Protein AF-A0A7R9ZHD1-F1 (afdb_monomer_lite)

pLDDT: mean 72.28, std 18.47, range [35.09, 97.06]

Sequence (180 aa):
KVYTHQALYVFSQRYEGGGKLMVTVTHIVFIVIYVAIIVLGIVLNLKEAHIAGILFAVLMLSASGFYHYRIHQEFIQASRELPLTTARIIDEEYNSLLRETESAHSIVNDKQKGWQRSQASITGRVMNSDTSSVGMGIGQPRLLRNHSGGDDDSDYYLYRQPDLNKATWETKPRPYRSDN

Organism: NCBI:txid2749911

Secondary structure (DSSP, 8-state):
-HHHHHHHHT---SS--TTHHHHHHHHHHHHHHHHHHHHHHHHHHHTT-HHHHHHHHHHHHHHHHHHHHHHIIIIIIHHHHHHHHHHHHHHHHHHHHHHHHHHHHHHHHHHHHHHHHHHHHHHTTS-------------PPPPP---------------PPPEE-TTT-PEEPPPS----

Radius of gyration: 35.68 Å; chains: 1; bounding box: 70×50×109 Å

Foldseek 3Di:
DVVVCCVVPPDPPPDDPLCPVVVVVVVVVLVVQLVVLVVVLVVCVVVVNPVVSVVSSVVSVVVSVVVVVVCCVPPVVCSNCVVVVVVVVVVVVVVVVVVVVVVVVVVVVVVVVVVVVVVCVVVVPPDDDDDDDDDDDDDDDDDDDDDPDDDPPPPPPPDDDFDQDPVVRDGDDDDPDDPD

Structure (mmCIF, N/CA/C/O backbone):
data_AF-A0A7R9ZHD1-F1
#
_entry.id   AF-A0A7R9ZHD1-F1
#
loop_
_atom_site.group_PDB
_atom_site.id
_atom_site.type_symbol
_atom_site.label_atom_id
_atom_site.label_alt_id
_atom_site.label_comp_id
_atom_site.label_asym_id
_atom_site.label_entity_id
_atom_site.label_seq_id
_atom_site.pdbx_PDB_ins_code
_atom_site.Cartn_x
_atom_site.Cartn_y
_atom_site.Cartn_z
_atom_site.occupancy
_atom_site.B_iso_or_equiv
_atom_site.auth_seq_id
_atom_site.auth_comp_id
_atom_site.auth_asym_id
_atom_site.auth_atom_id
_atom_site.pdbx_PDB_model_num
ATOM 1 N N . LYS A 1 1 ? -4.962 -23.950 -5.497 1.00 69.75 1 LYS A N 1
ATOM 2 C CA . LYS A 1 1 ? -4.200 -24.357 -6.709 1.00 69.75 1 LYS A CA 1
ATOM 3 C C . LYS A 1 1 ? -4.857 -23.917 -8.021 1.00 69.75 1 LYS A C 1
ATOM 5 O O . LYS A 1 1 ? -4.125 -23.565 -8.932 1.00 69.75 1 LYS A O 1
ATOM 10 N N . VAL A 1 2 ? -6.194 -23.873 -8.117 1.00 87.19 2 VAL A N 1
ATOM 11 C CA . VAL A 1 2 ? -6.909 -23.440 -9.340 1.00 87.19 2 VAL A CA 1
ATOM 12 C C . VAL A 1 2 ? -6.505 -22.028 -9.793 1.00 87.19 2 VAL A C 1
ATOM 14 O O . VAL A 1 2 ? -6.107 -21.851 -10.938 1.00 87.19 2 VAL A O 1
ATOM 17 N N . TYR A 1 3 ? -6.493 -21.052 -8.881 1.00 83.00 3 TYR A N 1
ATOM 18 C CA . TYR A 1 3 ? -6.133 -19.666 -9.211 1.00 83.00 3 TYR A CA 1
ATOM 19 C C . TYR A 1 3 ? -4.690 -19.494 -9.699 1.00 83.00 3 TYR A C 1
ATOM 21 O O . TYR A 1 3 ? -4.439 -18.682 -10.580 1.00 83.00 3 TYR A O 1
ATOM 29 N N . THR A 1 4 ? -3.744 -20.284 -9.186 1.00 83.50 4 THR A N 1
ATOM 30 C CA . THR A 1 4 ? -2.340 -20.247 -9.624 1.00 83.50 4 THR A CA 1
ATOM 31 C C . THR A 1 4 ? -2.198 -20.737 -11.064 1.00 83.50 4 THR A C 1
ATOM 33 O O . THR A 1 4 ? -1.518 -20.112 -11.867 1.00 83.50 4 THR A O 1
ATOM 36 N N . HIS A 1 5 ? -2.888 -21.827 -11.412 1.00 86.00 5 HIS A N 1
ATOM 37 C CA . HIS A 1 5 ? -2.893 -22.349 -12.778 1.00 86.00 5 HIS A CA 1
ATOM 38 C C . HIS A 1 5 ? -3.578 -21.375 -13.749 1.00 86.00 5 HIS A C 1
ATOM 40 O O . HIS A 1 5 ? -3.103 -21.156 -14.858 1.00 86.00 5 HIS A O 1
ATOM 46 N N . GLN A 1 6 ? -4.677 -20.747 -13.327 1.00 86.81 6 GLN A N 1
ATOM 47 C CA . GLN A 1 6 ? -5.345 -19.724 -14.132 1.00 86.81 6 GLN A CA 1
ATOM 48 C C . GLN A 1 6 ? -4.468 -18.479 -14.323 1.00 86.81 6 GLN A C 1
ATOM 50 O O . GLN A 1 6 ? -4.419 -17.943 -15.425 1.00 86.81 6 GLN A O 1
ATOM 55 N N . ALA A 1 7 ? -3.737 -18.050 -13.290 1.00 82.81 7 ALA A N 1
ATOM 56 C CA . ALA A 1 7 ? -2.812 -16.922 -13.380 1.00 82.81 7 ALA A CA 1
ATOM 57 C C . ALA A 1 7 ? -1.651 -17.182 -14.351 1.00 82.81 7 ALA A C 1
ATOM 59 O O . ALA A 1 7 ? -1.256 -16.268 -15.062 1.00 82.81 7 ALA A O 1
ATOM 60 N N . LEU A 1 8 ? -1.134 -18.414 -14.403 1.00 79.31 8 LEU A N 1
ATOM 61 C CA . LEU A 1 8 ? -0.004 -18.767 -15.268 1.00 79.31 8 LEU A CA 1
ATOM 62 C C . LEU A 1 8 ? -0.398 -18.987 -16.733 1.00 79.31 8 LEU A C 1
ATOM 64 O O . LEU A 1 8 ? 0.361 -18.617 -17.621 1.00 79.31 8 LEU A O 1
ATOM 68 N N . TYR A 1 9 ? -1.553 -19.608 -16.987 1.00 82.25 9 TYR A N 1
ATOM 69 C CA . TYR A 1 9 ? -1.877 -20.116 -18.327 1.00 82.25 9 TYR A CA 1
ATOM 70 C C . TYR A 1 9 ? -3.080 -19.447 -18.995 1.00 82.25 9 TYR A C 1
ATOM 72 O O . TYR A 1 9 ? -3.266 -19.608 -20.197 1.00 82.25 9 TYR A O 1
ATOM 80 N N . VAL A 1 10 ? -3.923 -18.733 -18.242 1.00 80.94 10 VAL A N 1
ATOM 81 C CA . VAL A 1 10 ? -5.204 -18.212 -18.756 1.00 80.94 10 VAL A CA 1
ATOM 82 C C . VAL A 1 10 ? -5.263 -16.690 -18.695 1.00 80.94 10 VAL A C 1
ATOM 84 O O . VAL A 1 10 ? -5.738 -16.050 -19.632 1.00 80.94 10 VAL A O 1
ATOM 87 N N . PHE A 1 11 ? -4.783 -16.087 -17.610 1.00 79.81 11 PHE A N 1
ATOM 88 C CA . PHE A 1 11 ? -4.827 -14.641 -17.444 1.00 79.81 11 PHE A CA 1
ATOM 89 C C . PHE A 1 11 ? -3.619 -13.965 -18.095 1.00 79.81 11 PHE A C 1
ATOM 91 O O . PHE A 1 11 ? -2.570 -13.812 -17.481 1.00 79.81 11 PHE A O 1
ATOM 98 N N . SER A 1 12 ? -3.795 -13.455 -19.313 1.00 71.88 12 SER A N 1
ATOM 99 C CA . SER A 1 12 ? -2.928 -12.396 -19.836 1.00 71.88 12 SER A CA 1
ATOM 100 C C . SER A 1 12 ? -3.286 -11.081 -19.129 1.00 71.88 12 SER A C 1
ATOM 102 O O . SER A 1 12 ? -4.303 -10.456 -19.456 1.00 71.88 12 SER A O 1
ATOM 104 N N . GLN A 1 13 ? -2.513 -10.674 -18.120 1.00 67.25 13 GLN A N 1
ATOM 105 C CA . GLN A 1 13 ? -2.756 -9.411 -17.417 1.00 67.25 13 GLN A CA 1
ATOM 106 C C . GLN A 1 13 ? -2.532 -8.236 -18.378 1.00 67.25 13 GLN A C 1
ATOM 108 O O . GLN A 1 13 ? -1.422 -7.973 -18.822 1.00 67.25 13 GLN A O 1
ATOM 113 N N . ARG A 1 14 ? -3.617 -7.536 -18.729 1.00 69.50 14 ARG A N 1
ATOM 114 C CA . ARG A 1 14 ? -3.590 -6.393 -19.660 1.00 69.50 14 ARG A CA 1
ATOM 115 C C . ARG A 1 14 ? -2.985 -5.128 -19.043 1.00 69.50 14 ARG A C 1
ATOM 117 O O . ARG A 1 14 ? -2.607 -4.222 -19.777 1.00 69.50 14 ARG A O 1
ATOM 124 N N . TYR A 1 15 ? -2.928 -5.077 -17.713 1.00 71.00 15 TYR A N 1
ATOM 125 C CA . TYR A 1 15 ? -2.415 -3.962 -16.930 1.00 71.00 15 TYR A CA 1
ATOM 126 C C . TYR A 1 15 ? -1.620 -4.500 -15.744 1.00 71.00 15 TYR A C 1
ATOM 128 O O . TYR A 1 15 ? -2.136 -5.311 -14.973 1.00 71.00 15 TYR A O 1
ATOM 136 N N . GLU A 1 16 ? -0.403 -4.001 -15.559 1.00 71.38 16 GLU A N 1
ATOM 137 C CA . GLU A 1 16 ? 0.343 -4.188 -14.320 1.00 71.38 16 GLU A CA 1
ATOM 138 C C . GLU A 1 16 ? -0.091 -3.110 -13.327 1.00 71.38 16 GLU A C 1
ATOM 140 O O . GLU A 1 16 ? 0.079 -1.911 -13.546 1.00 71.38 16 GLU A O 1
ATOM 145 N N . GLY A 1 17 ? -0.708 -3.526 -12.222 1.00 64.88 17 GLY A N 1
ATOM 146 C CA . GLY A 1 17 ? -1.289 -2.604 -11.243 1.00 64.88 17 GLY A CA 1
ATOM 147 C C . GLY A 1 17 ? -0.273 -1.762 -10.461 1.00 64.88 17 GLY A C 1
ATOM 148 O O . GLY A 1 17 ? -0.698 -0.947 -9.641 1.00 64.88 17 GLY A O 1
ATOM 149 N N . GLY A 1 18 ? 1.037 -1.964 -10.660 1.00 68.62 18 GLY A N 1
ATOM 150 C CA . GLY A 1 18 ? 2.112 -1.179 -10.035 1.00 68.62 18 GLY A CA 1
ATOM 151 C C . GLY A 1 18 ? 1.971 -1.027 -8.515 1.00 68.62 18 GLY A C 1
ATOM 152 O O . GLY A 1 18 ? 2.193 0.052 -7.981 1.00 68.62 18 GLY A O 1
ATOM 153 N N . GLY A 1 19 ? 1.457 -2.051 -7.823 1.00 71.88 19 GLY A N 1
ATOM 154 C CA . GLY A 1 19 ? 1.230 -2.013 -6.373 1.00 71.88 19 GLY A CA 1
ATOM 155 C C . GLY A 1 19 ? 0.033 -1.175 -5.891 1.00 71.88 19 GLY A C 1
ATOM 156 O O . GLY A 1 19 ? -0.302 -1.240 -4.709 1.00 71.88 19 GLY A O 1
ATOM 157 N N . LYS A 1 20 ? -0.693 -0.455 -6.763 1.00 76.06 20 LYS A N 1
ATOM 158 C CA . LYS A 1 20 ? -1.863 0.363 -6.366 1.00 76.06 20 LYS A CA 1
ATOM 159 C C . LYS A 1 20 ? -2.947 -0.458 -5.672 1.00 76.06 20 LYS A C 1
ATOM 161 O O . LYS A 1 20 ? -3.525 -0.005 -4.688 1.00 76.06 20 LYS A O 1
ATOM 166 N N . LEU A 1 21 ? -3.180 -1.682 -6.148 1.00 81.50 21 LEU A N 1
ATOM 167 C CA . LEU A 1 21 ? -4.152 -2.593 -5.543 1.00 81.50 21 LEU A CA 1
ATOM 168 C C . LEU A 1 21 ? -3.770 -2.952 -4.101 1.00 81.50 21 LEU A C 1
ATOM 170 O O . LEU A 1 21 ? -4.640 -3.019 -3.239 1.00 81.50 21 LEU A O 1
ATOM 174 N N . MET A 1 22 ? -2.476 -3.103 -3.813 1.00 81.88 22 MET A N 1
ATOM 175 C CA . MET A 1 22 ? -1.998 -3.407 -2.466 1.00 81.88 22 MET A CA 1
ATOM 176 C C . MET A 1 22 ? -2.233 -2.233 -1.510 1.00 81.88 22 MET A C 1
ATOM 178 O O . MET A 1 22 ? -2.673 -2.443 -0.385 1.00 81.88 22 MET A O 1
ATOM 182 N N . VAL A 1 23 ? -2.060 -0.993 -1.979 1.00 85.12 23 VAL A N 1
ATOM 183 C CA . VAL A 1 23 ? -2.397 0.215 -1.206 1.00 85.12 23 VAL A CA 1
ATOM 184 C C . VAL A 1 23 ? -3.889 0.268 -0.871 1.00 85.12 23 VAL A C 1
ATOM 186 O O . VAL A 1 23 ? -4.262 0.572 0.262 1.00 85.12 23 VAL A O 1
ATOM 189 N N . THR A 1 24 ? -4.755 -0.032 -1.841 1.00 86.88 24 THR A N 1
ATOM 190 C CA . THR A 1 24 ? -6.208 -0.049 -1.625 1.00 86.88 24 THR A CA 1
ATOM 191 C C . THR A 1 24 ? -6.612 -1.134 -0.631 1.00 86.88 24 THR A C 1
ATOM 193 O O . THR A 1 24 ? -7.375 -0.858 0.293 1.00 86.88 24 THR A O 1
ATOM 196 N N . VAL A 1 25 ? -6.075 -2.348 -0.775 1.00 89.44 25 VAL A N 1
ATOM 197 C CA . VAL A 1 25 ? -6.360 -3.461 0.140 1.00 89.44 25 VAL A CA 1
ATOM 198 C C . VAL A 1 25 ? -5.914 -3.125 1.563 1.00 89.44 25 VAL A C 1
ATOM 200 O O . VAL A 1 25 ? -6.697 -3.295 2.494 1.00 89.44 25 VAL A O 1
ATOM 203 N N . THR A 1 26 ? -4.710 -2.580 1.741 1.00 89.75 26 THR A N 1
ATOM 204 C CA . THR A 1 26 ? -4.202 -2.186 3.063 1.00 89.75 26 THR A CA 1
ATOM 205 C C . THR A 1 26 ? -5.094 -1.135 3.726 1.00 89.75 26 THR A C 1
ATOM 207 O O . THR A 1 26 ? -5.436 -1.284 4.899 1.00 89.75 26 THR A O 1
ATOM 210 N N . HIS A 1 27 ? -5.552 -0.117 2.987 1.00 90.81 27 HIS A N 1
ATOM 211 C CA . HIS A 1 27 ? -6.504 0.861 3.526 1.00 90.81 27 HIS A CA 1
ATOM 212 C C . HIS A 1 27 ? -7.819 0.217 3.972 1.00 90.81 27 HIS A C 1
ATOM 214 O O . HIS A 1 27 ? -8.310 0.531 5.055 1.00 90.81 27 HIS A O 1
ATOM 220 N N . ILE A 1 28 ? -8.376 -0.699 3.173 1.00 94.00 28 ILE A N 1
ATOM 221 C CA . ILE A 1 28 ? -9.610 -1.410 3.532 1.00 94.00 28 ILE A CA 1
ATOM 222 C C . ILE A 1 28 ? -9.408 -2.194 4.833 1.00 94.00 28 ILE A C 1
ATOM 224 O O . ILE A 1 28 ? -10.234 -2.091 5.736 1.00 94.00 28 ILE A O 1
ATOM 228 N N . VAL A 1 29 ? -8.295 -2.923 4.969 1.00 94.44 29 VAL A N 1
ATOM 229 C CA . VAL A 1 29 ? -7.979 -3.686 6.187 1.00 94.44 29 VAL A CA 1
ATOM 230 C C . VAL A 1 29 ? -7.919 -2.773 7.414 1.00 94.44 29 VAL A C 1
ATOM 232 O O . VAL A 1 29 ? -8.538 -3.082 8.432 1.00 94.44 29 VAL A O 1
ATOM 235 N N . PHE A 1 30 ? -7.247 -1.622 7.319 1.00 94.81 30 PHE A N 1
ATOM 236 C CA . PHE A 1 30 ? -7.194 -0.664 8.425 1.00 94.81 30 PHE A CA 1
ATOM 237 C C . PHE A 1 30 ? -8.568 -0.093 8.780 1.00 94.81 30 PHE A C 1
ATOM 239 O O . PHE A 1 30 ? -8.887 0.002 9.962 1.00 94.81 30 PHE A O 1
ATOM 246 N N . ILE A 1 31 ? -9.410 0.224 7.792 1.00 95.12 31 ILE A N 1
ATOM 247 C CA . ILE A 1 31 ? -10.790 0.674 8.034 1.00 95.12 31 ILE A CA 1
ATOM 248 C C . ILE A 1 31 ? -11.567 -0.381 8.829 1.00 95.12 31 ILE A C 1
ATOM 250 O O . ILE A 1 31 ? -12.209 -0.038 9.821 1.00 95.12 31 ILE A O 1
ATOM 254 N N . VAL A 1 32 ? -11.471 -1.660 8.448 1.00 97.00 32 VAL A N 1
ATOM 255 C CA . VAL A 1 32 ? -12.131 -2.750 9.185 1.00 97.00 32 VAL A CA 1
ATOM 256 C C . VAL A 1 32 ? -11.629 -2.825 10.631 1.00 97.00 32 VAL A C 1
ATOM 258 O O . VAL A 1 32 ? -12.438 -2.948 11.551 1.00 97.00 32 VAL A O 1
ATOM 261 N N . ILE A 1 33 ? -10.319 -2.691 10.853 1.00 96.38 33 ILE A N 1
ATOM 262 C CA . ILE A 1 33 ? -9.725 -2.688 12.199 1.00 96.38 33 ILE A CA 1
ATOM 263 C C . ILE A 1 33 ? -10.231 -1.497 13.027 1.00 96.38 33 ILE A C 1
ATOM 265 O O . ILE A 1 33 ? -10.626 -1.682 14.178 1.00 96.38 33 ILE A O 1
ATOM 269 N N . TYR A 1 34 ? -10.281 -0.289 12.458 1.00 96.38 34 TYR A N 1
ATOM 270 C CA . TYR A 1 34 ? -10.792 0.893 13.159 1.00 96.38 34 TYR A CA 1
ATOM 271 C C . TYR A 1 34 ? -12.259 0.736 13.558 1.00 96.38 34 TYR A C 1
ATOM 273 O O . TYR A 1 34 ? -12.620 1.032 14.698 1.00 96.38 34 TYR A O 1
ATOM 281 N N . VAL A 1 35 ? -13.093 0.211 12.656 1.00 96.81 35 VAL A N 1
ATOM 282 C CA . VAL A 1 35 ? -14.499 -0.085 12.958 1.00 96.81 35 VAL A CA 1
ATOM 283 C C . VAL A 1 35 ? -14.600 -1.099 14.100 1.00 96.81 35 VAL A C 1
ATOM 285 O O . VAL A 1 35 ? -15.374 -0.884 15.031 1.00 96.81 35 VAL A O 1
ATOM 288 N N . ALA A 1 36 ? -13.784 -2.157 14.093 1.00 96.81 36 ALA A N 1
ATOM 289 C CA . ALA A 1 36 ? -13.772 -3.150 15.165 1.00 96.81 36 ALA A CA 1
ATOM 290 C C . ALA A 1 36 ? -13.370 -2.551 16.526 1.00 96.81 36 ALA A C 1
ATOM 292 O O . ALA A 1 36 ? -14.009 -2.849 17.535 1.00 96.81 36 ALA A O 1
ATOM 293 N N . ILE A 1 37 ? -12.361 -1.671 16.561 1.00 96.50 37 ILE A N 1
ATOM 294 C CA . ILE A 1 37 ? -11.930 -0.974 17.786 1.00 96.50 37 ILE A CA 1
ATOM 295 C C . ILE A 1 37 ? -13.060 -0.099 18.337 1.00 96.50 37 ILE A C 1
ATOM 297 O O . ILE A 1 37 ? -13.323 -0.131 19.539 1.00 96.50 37 ILE A O 1
ATOM 301 N N . ILE A 1 38 ? -13.755 0.648 17.473 1.00 95.19 38 ILE A N 1
ATOM 302 C CA . ILE A 1 38 ? -14.879 1.505 17.875 1.00 95.19 38 ILE A CA 1
ATOM 303 C C . ILE A 1 38 ? -16.023 0.657 18.440 1.00 95.19 38 ILE A C 1
ATOM 305 O O . ILE A 1 38 ? -16.522 0.952 19.526 1.00 95.19 38 ILE A O 1
ATOM 309 N N . VAL A 1 39 ? -16.410 -0.419 17.748 1.00 96.38 39 VAL A N 1
ATOM 310 C CA . VAL A 1 39 ? -17.477 -1.326 18.203 1.00 96.38 39 VAL A CA 1
ATOM 311 C C . VAL A 1 39 ? -17.122 -1.951 19.554 1.00 96.38 39 VAL A C 1
ATOM 313 O O . VAL A 1 39 ? -17.946 -1.930 20.466 1.00 96.38 39 VAL A O 1
ATOM 316 N N . LEU A 1 40 ? -15.892 -2.443 19.729 1.00 95.50 40 LEU A N 1
ATOM 317 C CA . LEU A 1 40 ? -15.430 -2.989 21.009 1.00 95.50 40 LEU A CA 1
ATOM 318 C C . LEU A 1 40 ? -15.408 -1.932 22.119 1.00 95.50 40 LEU A C 1
ATOM 320 O O . LEU A 1 40 ? -15.815 -2.224 23.241 1.00 95.50 40 LEU A O 1
ATOM 324 N N . GLY A 1 41 ? -14.995 -0.700 21.812 1.00 94.31 41 GLY A N 1
ATOM 325 C CA . GLY A 1 41 ? -15.042 0.418 22.754 1.00 94.31 41 GLY A CA 1
ATOM 326 C C . GLY A 1 41 ? -16.466 0.728 23.225 1.00 94.31 41 GLY A C 1
ATOM 327 O O . GLY A 1 41 ? -16.694 0.915 24.420 1.00 94.31 41 GLY A O 1
ATOM 328 N N . ILE A 1 42 ? -17.445 0.709 22.312 1.00 94.69 42 ILE A N 1
ATOM 329 C CA . ILE A 1 42 ? -18.867 0.886 22.645 1.00 94.69 42 ILE A CA 1
ATOM 330 C C . ILE A 1 42 ? -19.363 -0.265 23.530 1.00 94.69 42 ILE A C 1
ATOM 332 O O . ILE A 1 42 ? -19.993 -0.016 24.556 1.00 94.69 42 ILE A O 1
ATOM 336 N N . VAL A 1 43 ? -19.045 -1.516 23.184 1.00 96.19 43 VAL A N 1
ATOM 337 C CA . VAL A 1 43 ? -19.441 -2.696 23.973 1.00 96.19 43 VAL A CA 1
ATOM 338 C C . VAL A 1 43 ? -18.860 -2.647 25.391 1.00 96.19 43 VAL A C 1
ATOM 340 O O . VAL A 1 43 ? -19.561 -2.958 26.352 1.00 96.19 43 VAL A O 1
ATOM 343 N N . LEU A 1 44 ? -17.606 -2.213 25.548 1.00 94.94 44 LEU A N 1
ATOM 344 C CA . LEU A 1 44 ? -16.982 -2.038 26.864 1.00 94.94 44 LEU A CA 1
ATOM 345 C C . LEU A 1 44 ? -17.654 -0.929 27.680 1.00 94.94 44 LEU A C 1
ATOM 347 O O . LEU A 1 44 ? -17.877 -1.107 28.877 1.00 94.94 44 LEU A O 1
ATOM 351 N N . ASN A 1 45 ? -18.032 0.175 27.034 1.00 93.50 45 ASN A N 1
ATOM 352 C CA . ASN A 1 45 ? -18.771 1.256 27.684 1.00 93.50 45 ASN A CA 1
ATOM 353 C C . ASN A 1 45 ? -20.165 0.824 28.156 1.00 93.50 45 ASN A C 1
ATOM 355 O O . ASN A 1 45 ? -20.627 1.325 29.176 1.00 93.50 45 ASN A O 1
ATOM 359 N N . LEU A 1 46 ? -20.823 -0.108 27.458 1.00 95.81 46 LEU A N 1
ATOM 360 C CA . LEU A 1 46 ? -22.118 -0.657 27.880 1.00 95.81 46 LEU A CA 1
ATOM 361 C C . LEU A 1 46 ? -22.013 -1.571 29.110 1.00 95.81 46 LEU A C 1
ATOM 363 O O . LEU A 1 46 ? -22.995 -1.740 29.823 1.00 95.81 46 LEU A O 1
ATOM 367 N N . LYS A 1 47 ? -20.836 -2.142 29.392 1.00 94.69 47 LYS A N 1
ATOM 368 C CA . LYS A 1 47 ? -20.604 -3.054 30.526 1.00 94.69 47 LYS A CA 1
ATOM 369 C C . LYS A 1 47 ? -20.207 -2.320 31.820 1.00 94.69 47 LYS A C 1
ATOM 371 O O . LYS A 1 47 ? -19.461 -2.867 32.625 1.00 94.69 47 LYS A O 1
ATOM 376 N N . GLU A 1 48 ? -20.627 -1.063 31.975 1.00 93.12 48 GLU A N 1
ATOM 377 C CA . GLU A 1 48 ? -20.305 -0.159 33.102 1.00 93.12 48 GLU A CA 1
ATOM 378 C C . GLU A 1 48 ? -18.802 0.143 33.307 1.00 93.12 48 GLU A C 1
ATOM 380 O O . GLU A 1 48 ? -18.408 0.865 34.221 1.00 93.12 48 GLU A O 1
ATOM 385 N N . ALA A 1 49 ? -17.929 -0.335 32.418 1.00 92.69 49 ALA A N 1
ATOM 386 C CA . ALA A 1 49 ? -16.485 -0.128 32.483 1.00 92.69 49 ALA A CA 1
ATOM 387 C C . ALA A 1 49 ? -16.049 1.120 31.690 1.00 92.69 49 ALA A C 1
ATOM 389 O O . ALA A 1 49 ? -15.156 1.048 30.844 1.00 92.69 49 ALA A O 1
ATOM 390 N N . HIS A 1 50 ? -16.671 2.276 31.952 1.00 93.44 50 HIS A N 1
ATOM 391 C CA . HIS A 1 50 ? -16.512 3.490 31.132 1.00 93.44 50 HIS A CA 1
ATOM 392 C C . HIS A 1 50 ? -15.056 3.967 31.001 1.00 93.44 50 HIS A C 1
ATOM 394 O O . HIS A 1 50 ? -14.580 4.264 29.906 1.00 93.44 50 HIS A O 1
ATOM 400 N N . ILE A 1 51 ? -14.315 3.995 32.115 1.00 93.94 51 ILE A N 1
ATOM 401 C CA . ILE A 1 51 ? -12.911 4.438 32.124 1.00 93.94 51 ILE A CA 1
ATOM 402 C C . ILE A 1 51 ? -12.042 3.477 31.299 1.00 93.94 51 ILE A C 1
ATOM 404 O O . ILE A 1 51 ? -11.215 3.917 30.501 1.00 93.94 51 ILE A O 1
ATOM 408 N N . ALA A 1 52 ? -12.258 2.167 31.449 1.00 93.25 52 ALA A N 1
ATOM 409 C CA . ALA A 1 52 ? -11.509 1.152 30.716 1.00 93.25 52 ALA A CA 1
ATOM 410 C C . ALA A 1 52 ? -11.834 1.172 29.214 1.00 93.25 52 ALA A C 1
ATOM 412 O O . ALA A 1 52 ? -10.925 1.018 28.402 1.00 93.25 52 ALA A O 1
ATOM 413 N N . GLY A 1 53 ? -13.096 1.406 28.837 1.00 93.00 53 GLY A N 1
ATOM 414 C CA . GLY A 1 53 ? -13.521 1.529 27.441 1.00 93.00 53 GLY A CA 1
ATOM 415 C C . GLY A 1 53 ? -12.868 2.716 26.729 1.00 93.00 53 GLY A C 1
ATOM 416 O O . GLY A 1 53 ? -12.326 2.557 25.634 1.00 93.00 53 GLY A O 1
ATOM 417 N N . ILE A 1 54 ? -12.844 3.889 27.375 1.00 93.44 54 ILE A N 1
ATOM 418 C CA . ILE A 1 54 ? -12.180 5.087 26.835 1.00 93.44 54 ILE A CA 1
ATOM 419 C C . ILE A 1 54 ? -10.670 4.858 26.714 1.00 93.44 54 ILE A C 1
ATOM 421 O O . ILE A 1 54 ? -10.093 5.118 25.657 1.00 93.44 54 ILE A O 1
ATOM 425 N N . LEU A 1 55 ? -10.031 4.327 27.763 1.00 96.12 55 LEU A N 1
ATOM 426 C CA . LEU A 1 55 ? -8.596 4.041 27.753 1.00 96.12 55 LEU A CA 1
ATOM 427 C C . LEU A 1 55 ? -8.226 3.042 26.646 1.00 96.12 55 LEU A C 1
ATOM 429 O O . LEU A 1 55 ? -7.263 3.261 25.913 1.00 96.12 55 LEU A O 1
ATOM 433 N N . PHE A 1 56 ? -9.018 1.978 26.491 1.00 95.50 56 PHE A N 1
ATOM 434 C CA . PHE A 1 56 ? -8.849 0.980 25.438 1.00 95.50 56 PHE A CA 1
ATOM 435 C C . PHE A 1 56 ? -8.937 1.609 24.045 1.00 95.50 56 PHE A C 1
ATOM 437 O O . PHE A 1 56 ? -8.061 1.370 23.215 1.00 95.50 56 PHE A O 1
ATOM 444 N N . ALA A 1 57 ? -9.951 2.444 23.796 1.00 94.00 57 ALA A N 1
ATOM 445 C CA . ALA A 1 57 ? -10.129 3.101 22.506 1.00 94.00 57 ALA A CA 1
ATOM 446 C C . ALA A 1 57 ? -8.948 4.025 22.174 1.00 94.00 57 ALA A C 1
ATOM 448 O O . ALA A 1 57 ? -8.394 3.936 21.080 1.00 94.00 57 ALA A O 1
ATOM 449 N N . VAL A 1 58 ? -8.513 4.863 23.122 1.00 96.31 58 VAL A N 1
ATOM 450 C CA . VAL A 1 58 ? -7.382 5.786 22.923 1.00 96.31 58 VAL A CA 1
ATOM 451 C C . VAL A 1 58 ? -6.089 5.024 22.637 1.00 96.31 58 VAL A C 1
ATOM 453 O O . VAL A 1 58 ? -5.373 5.359 21.691 1.00 96.31 58 VAL A O 1
ATOM 456 N N . LEU A 1 59 ? -5.799 3.976 23.411 1.00 97.06 59 LEU A N 1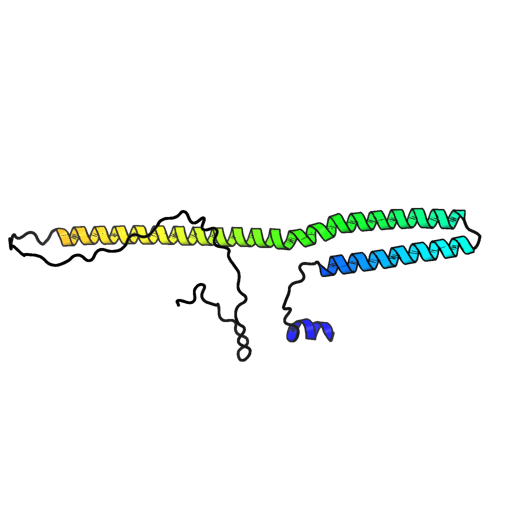
ATOM 457 C CA . LEU A 1 59 ? -4.580 3.185 23.252 1.00 97.06 59 LEU A CA 1
ATOM 458 C C . LEU A 1 59 ? -4.584 2.435 21.913 1.00 97.06 59 LEU A C 1
ATOM 460 O O . LEU A 1 59 ? -3.622 2.535 21.149 1.00 97.06 59 LEU A O 1
ATOM 464 N N . MET A 1 60 ? -5.681 1.750 21.582 1.00 96.75 60 MET A N 1
ATOM 465 C CA . MET A 1 60 ? -5.790 0.978 20.342 1.00 96.75 60 MET A CA 1
ATOM 466 C C . MET A 1 60 ? -5.795 1.857 19.089 1.00 96.75 60 MET A C 1
ATOM 468 O O . MET A 1 60 ? -5.177 1.486 18.088 1.00 96.75 60 MET A O 1
ATOM 472 N N . LEU A 1 61 ? -6.431 3.033 19.130 1.00 95.81 61 LEU A N 1
ATOM 473 C CA . LEU A 1 61 ? -6.382 3.997 18.027 1.00 95.81 61 LEU A CA 1
ATOM 474 C C . LEU A 1 61 ? -4.971 4.552 17.832 1.00 95.81 61 LEU A C 1
ATOM 476 O O . LEU A 1 61 ? -4.501 4.620 16.697 1.00 95.81 61 LEU A O 1
ATOM 480 N N . SER A 1 62 ? -4.276 4.880 18.924 1.00 96.69 62 SER A N 1
ATOM 481 C CA . SER A 1 62 ? -2.901 5.390 18.872 1.00 96.69 62 SER A CA 1
ATOM 482 C C . SER A 1 62 ? -1.939 4.348 18.297 1.00 96.69 62 SER A C 1
ATOM 484 O O . SER A 1 62 ? -1.178 4.648 17.377 1.00 96.69 62 SER A O 1
ATOM 486 N N . ALA A 1 63 ? -2.016 3.101 18.773 1.00 96.50 63 ALA A N 1
ATOM 487 C CA . ALA A 1 63 ? -1.200 2.003 18.262 1.00 96.50 63 ALA A CA 1
ATOM 488 C C . ALA A 1 63 ? -1.488 1.728 16.777 1.00 96.50 63 ALA A C 1
ATOM 490 O O . ALA A 1 63 ? -0.564 1.654 15.967 1.00 96.50 63 ALA A O 1
ATOM 491 N N . SER A 1 64 ? -2.766 1.643 16.396 1.00 95.81 64 SER A N 1
ATOM 492 C CA . SER A 1 64 ? -3.167 1.407 15.003 1.00 95.81 64 SER A CA 1
ATOM 493 C C . SER A 1 64 ? -2.734 2.550 14.082 1.00 95.81 64 SER A C 1
ATOM 495 O O . SER A 1 64 ? -2.274 2.300 12.971 1.00 95.81 64 SER A O 1
ATOM 497 N N . GLY A 1 65 ? -2.825 3.801 14.543 1.00 94.62 65 GLY A N 1
ATOM 498 C CA . GLY A 1 65 ? -2.326 4.973 13.822 1.00 94.62 65 GLY A CA 1
ATOM 4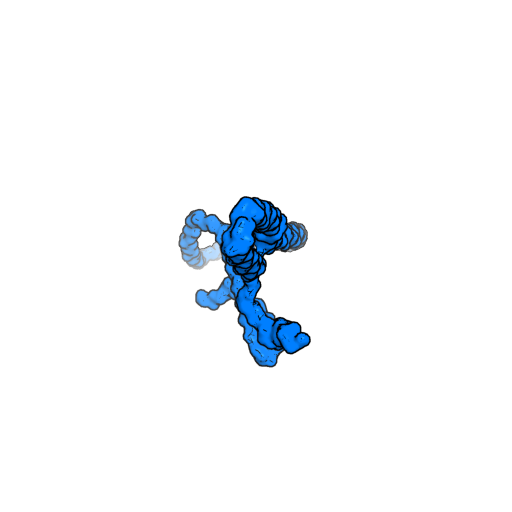99 C C . GLY A 1 65 ? -0.812 4.938 13.610 1.00 94.62 65 GLY A C 1
ATOM 500 O O . GLY A 1 65 ? -0.345 5.203 12.503 1.00 94.62 65 GLY A O 1
ATOM 501 N N . PHE A 1 66 ? -0.046 4.535 14.627 1.00 95.94 66 PHE A N 1
ATOM 502 C CA . PHE A 1 66 ? 1.404 4.375 14.510 1.00 95.94 66 PHE A CA 1
ATOM 503 C C . PHE A 1 66 ? 1.788 3.303 13.481 1.00 95.94 66 PHE A C 1
ATOM 505 O O . PHE A 1 66 ? 2.636 3.548 12.621 1.00 95.94 66 PHE A O 1
ATOM 512 N N . TYR A 1 67 ? 1.133 2.138 13.517 1.00 94.06 67 TYR A N 1
ATOM 513 C CA . TYR A 1 67 ? 1.360 1.081 12.526 1.00 94.06 67 TYR A CA 1
ATOM 514 C C . TYR A 1 67 ? 0.964 1.515 11.117 1.00 94.06 67 TYR A C 1
ATOM 516 O O . TYR A 1 67 ? 1.710 1.270 10.171 1.00 94.06 67 TYR A O 1
ATOM 524 N N . HIS A 1 68 ? -0.170 2.198 10.969 1.00 93.31 68 HIS A N 1
ATOM 525 C CA . HIS A 1 68 ? -0.598 2.723 9.679 1.00 93.31 68 HIS A CA 1
ATOM 526 C C . HIS A 1 68 ? 0.434 3.712 9.116 1.00 93.31 68 HIS A C 1
ATOM 528 O O . HIS A 1 68 ? 0.824 3.593 7.955 1.00 93.31 68 HIS A O 1
ATOM 534 N N . TYR A 1 69 ? 0.953 4.621 9.947 1.00 90.75 69 TYR A N 1
ATOM 535 C CA . TYR A 1 69 ? 2.006 5.553 9.546 1.00 90.75 69 TYR A CA 1
ATOM 536 C C . TYR A 1 69 ? 3.289 4.831 9.112 1.00 90.75 69 TYR A C 1
ATOM 538 O O . TYR A 1 69 ? 3.846 5.135 8.057 1.00 90.75 69 TYR A O 1
ATOM 546 N N . ARG A 1 70 ? 3.734 3.833 9.885 1.00 91.12 70 ARG A N 1
ATOM 547 C CA . ARG A 1 70 ? 4.923 3.027 9.566 1.00 91.12 70 ARG A CA 1
ATOM 548 C C . ARG A 1 70 ? 4.792 2.291 8.238 1.00 91.12 70 ARG A C 1
ATOM 550 O O . ARG A 1 70 ? 5.678 2.401 7.397 1.00 91.12 70 ARG A O 1
ATOM 557 N N . ILE A 1 71 ? 3.672 1.603 8.023 1.00 87.88 71 ILE A N 1
ATOM 558 C CA . ILE A 1 71 ? 3.411 0.879 6.772 1.00 87.88 71 ILE A CA 1
ATOM 559 C C . ILE A 1 71 ? 3.333 1.848 5.590 1.00 87.88 71 ILE A C 1
ATOM 561 O O . ILE A 1 71 ? 3.813 1.534 4.503 1.00 87.88 71 ILE A O 1
ATOM 565 N N . HIS A 1 72 ? 2.770 3.040 5.788 1.00 84.00 72 HIS A N 1
ATOM 566 C CA . HIS A 1 72 ? 2.710 4.038 4.728 1.00 84.00 72 HIS A CA 1
ATOM 567 C C . HIS A 1 72 ? 4.105 4.495 4.283 1.00 84.00 72 HIS A C 1
ATOM 569 O O . HIS A 1 72 ? 4.380 4.551 3.086 1.00 84.00 72 HIS A O 1
ATOM 575 N N . GLN A 1 73 ? 4.997 4.773 5.233 1.00 82.25 73 GLN A N 1
ATOM 576 C CA . GLN A 1 73 ? 6.360 5.209 4.928 1.00 82.25 73 GLN A CA 1
ATOM 577 C C . GLN A 1 73 ? 7.187 4.080 4.299 1.00 82.25 73 GLN A C 1
ATOM 579 O O . GLN A 1 73 ? 7.747 4.253 3.225 1.00 82.25 73 GLN A O 1
ATOM 584 N N . GLU A 1 74 ? 7.226 2.902 4.924 1.00 80.38 74 GLU A N 1
ATOM 585 C CA . GLU A 1 74 ? 8.133 1.830 4.492 1.00 80.38 74 GLU A CA 1
ATOM 586 C C . GLU A 1 74 ? 7.621 1.083 3.254 1.00 80.38 74 GLU A C 1
ATOM 588 O O . GLU A 1 74 ? 8.406 0.700 2.390 1.00 80.38 74 GLU A O 1
ATOM 593 N N . PHE A 1 75 ? 6.306 0.878 3.136 1.00 77.94 75 PHE A N 1
ATOM 594 C CA . PHE A 1 75 ? 5.747 0.005 2.105 1.00 77.94 75 PHE A CA 1
ATOM 595 C C . PHE A 1 75 ? 5.184 0.776 0.907 1.00 77.94 75 PHE A C 1
ATOM 597 O O . PHE A 1 75 ? 5.380 0.378 -0.244 1.00 77.94 75 PHE A O 1
ATOM 604 N N . ILE A 1 76 ? 4.472 1.883 1.141 1.00 71.94 76 ILE A N 1
ATOM 605 C CA . ILE A 1 76 ? 3.757 2.596 0.067 1.00 71.94 76 ILE A CA 1
ATOM 606 C C . ILE A 1 76 ? 4.705 3.475 -0.753 1.00 71.94 76 ILE A C 1
ATOM 608 O O . ILE A 1 76 ? 4.554 3.536 -1.973 1.00 71.94 76 ILE A O 1
ATOM 612 N N . GLN A 1 77 ? 5.692 4.121 -0.127 1.00 70.88 77 GLN A N 1
ATOM 613 C CA . GLN A 1 77 ? 6.692 4.896 -0.873 1.00 70.88 77 GLN A CA 1
ATOM 614 C C . GLN A 1 77 ? 7.599 3.977 -1.691 1.00 70.88 77 GLN A C 1
ATOM 616 O O . GLN A 1 77 ? 7.681 4.135 -2.907 1.00 70.88 77 GLN A O 1
ATOM 621 N N . ALA A 1 78 ? 8.154 2.935 -1.066 1.00 67.81 78 ALA A N 1
ATOM 622 C CA . ALA A 1 78 ? 8.997 1.967 -1.762 1.00 67.81 78 ALA A CA 1
ATOM 623 C C . ALA A 1 78 ? 8.267 1.328 -2.958 1.00 67.81 78 ALA A C 1
ATOM 625 O O . ALA A 1 78 ? 8.780 1.335 -4.074 1.00 67.81 78 ALA A O 1
ATOM 626 N N . SER A 1 79 ? 7.030 0.852 -2.774 1.00 66.75 79 SER A N 1
ATOM 627 C CA . SER A 1 79 ? 6.266 0.223 -3.867 1.00 66.75 79 SER A CA 1
ATOM 628 C C . SER A 1 79 ? 5.912 1.168 -5.022 1.00 66.75 79 SER A C 1
ATOM 630 O O . SER A 1 79 ? 5.681 0.694 -6.135 1.00 66.75 79 SER A O 1
ATOM 632 N N . ARG A 1 80 ? 5.887 2.488 -4.796 1.00 64.56 80 ARG A N 1
ATOM 633 C CA . ARG A 1 80 ? 5.669 3.493 -5.849 1.00 64.56 80 ARG A CA 1
ATOM 634 C C . ARG A 1 80 ? 6.948 3.883 -6.583 1.00 64.56 80 ARG A C 1
ATOM 636 O O . ARG A 1 80 ? 6.880 4.183 -7.772 1.00 64.56 80 ARG A O 1
ATOM 643 N N . GLU A 1 81 ? 8.083 3.885 -5.896 1.00 67.81 81 GLU A N 1
ATOM 644 C CA . GLU A 1 81 ? 9.367 4.343 -6.441 1.00 67.81 81 GLU A CA 1
ATOM 645 C C . GLU A 1 81 ? 10.171 3.231 -7.121 1.00 67.81 81 GLU A C 1
ATOM 647 O O . GLU A 1 81 ? 10.916 3.506 -8.062 1.00 67.81 81 GLU A O 1
ATOM 652 N N . LEU A 1 82 ? 9.983 1.974 -6.709 1.00 63.53 82 LEU A N 1
ATOM 653 C CA . LEU A 1 82 ? 10.607 0.795 -7.319 1.00 63.53 82 LEU A CA 1
ATOM 654 C C . LEU A 1 82 ? 10.435 0.719 -8.850 1.00 63.53 82 LEU A C 1
ATOM 656 O O . LEU A 1 82 ? 11.441 0.585 -9.537 1.00 63.53 82 LEU A O 1
ATOM 660 N N . PRO A 1 83 ? 9.233 0.867 -9.441 1.00 61.34 83 PRO A N 1
ATOM 661 C CA . PRO A 1 83 ? 9.101 0.774 -10.896 1.00 61.34 83 PRO A CA 1
ATOM 662 C C . PRO A 1 83 ? 9.820 1.911 -11.638 1.00 61.34 83 PRO A C 1
ATOM 664 O O . PRO A 1 83 ? 10.331 1.693 -12.730 1.00 61.34 83 PRO A O 1
ATOM 667 N N . LEU A 1 84 ? 9.905 3.106 -11.049 1.00 61.12 84 LEU A N 1
ATOM 668 C CA . LEU A 1 84 ? 10.545 4.275 -11.664 1.00 61.12 84 LEU A CA 1
ATOM 669 C C . LEU A 1 84 ? 12.071 4.239 -11.540 1.00 61.12 84 LEU A C 1
ATOM 671 O O . LEU A 1 84 ? 12.775 4.597 -12.478 1.00 61.12 84 LEU A O 1
ATOM 675 N N . THR A 1 85 ? 12.586 3.783 -10.400 1.00 61.81 85 THR A N 1
ATOM 676 C CA . THR A 1 85 ? 14.029 3.591 -10.196 1.00 61.81 85 THR A CA 1
ATOM 677 C C . THR A 1 85 ? 14.550 2.424 -11.020 1.00 61.81 85 THR A C 1
ATOM 679 O O . THR A 1 85 ? 15.579 2.564 -11.673 1.00 61.81 85 THR A O 1
ATOM 682 N N . THR A 1 86 ? 13.818 1.310 -11.080 1.00 69.69 86 THR A N 1
ATOM 683 C CA . THR A 1 86 ? 14.164 0.196 -11.968 1.00 69.69 86 THR A CA 1
ATOM 684 C C . THR A 1 86 ? 14.082 0.603 -13.440 1.00 69.69 86 THR A C 1
ATOM 686 O O . THR A 1 86 ? 15.016 0.312 -14.178 1.00 69.69 86 THR A O 1
ATOM 689 N N . ALA A 1 87 ? 13.046 1.337 -13.866 1.00 68.69 87 ALA A N 1
ATOM 690 C CA . ALA A 1 87 ? 12.975 1.855 -15.237 1.00 68.69 87 ALA A CA 1
ATOM 691 C C . ALA A 1 87 ? 14.152 2.785 -15.566 1.00 68.69 87 ALA A C 1
ATOM 693 O O . ALA A 1 87 ? 14.765 2.647 -16.617 1.00 68.69 87 ALA A O 1
ATOM 694 N N . ARG A 1 88 ? 14.531 3.671 -14.637 1.00 75.50 88 ARG A N 1
ATOM 695 C CA . ARG A 1 88 ? 15.681 4.565 -14.816 1.00 75.50 88 ARG A CA 1
ATOM 696 C C . ARG A 1 88 ? 17.004 3.811 -14.950 1.00 75.50 88 ARG A C 1
ATOM 698 O O . ARG A 1 88 ? 17.816 4.176 -15.791 1.00 75.50 88 ARG A O 1
ATOM 705 N N . ILE A 1 89 ? 17.225 2.782 -14.132 1.00 76.56 89 ILE A N 1
ATOM 706 C CA . ILE A 1 89 ? 18.438 1.956 -14.214 1.00 76.56 89 ILE A CA 1
ATOM 707 C C . ILE A 1 89 ? 18.501 1.248 -15.574 1.00 76.56 89 ILE A C 1
ATOM 709 O O . ILE A 1 89 ? 19.554 1.237 -16.203 1.00 76.56 89 ILE A O 1
ATOM 713 N N . ILE A 1 90 ? 17.370 0.722 -16.052 1.00 79.12 90 ILE A N 1
ATOM 714 C CA . ILE A 1 90 ? 17.282 0.061 -17.361 1.00 79.12 90 ILE A CA 1
ATOM 715 C C . ILE A 1 90 ? 17.549 1.055 -18.503 1.00 79.12 90 ILE A C 1
ATOM 717 O O . ILE A 1 90 ? 18.289 0.729 -19.430 1.00 79.12 90 ILE A O 1
ATOM 721 N N . ASP A 1 91 ? 17.004 2.272 -18.429 1.00 80.31 91 ASP A N 1
ATOM 722 C CA . ASP A 1 91 ? 17.249 3.318 -19.429 1.00 80.31 91 ASP A CA 1
ATOM 723 C C . ASP A 1 91 ? 18.722 3.758 -19.453 1.00 80.31 91 ASP A C 1
ATOM 725 O O . ASP A 1 91 ? 19.298 3.956 -20.525 1.00 80.31 91 ASP A O 1
ATOM 729 N N . GLU A 1 92 ? 19.358 3.910 -18.286 1.00 81.94 92 GLU A N 1
ATOM 730 C CA . GLU A 1 92 ? 20.785 4.243 -18.188 1.00 81.94 92 GLU A CA 1
ATOM 731 C C . GLU A 1 92 ? 21.663 3.119 -18.766 1.00 81.94 92 GLU A C 1
ATOM 733 O O . GLU A 1 92 ? 22.591 3.398 -19.531 1.00 81.94 92 GLU A O 1
ATOM 738 N N . GLU A 1 93 ? 21.336 1.856 -18.481 1.00 86.25 93 GLU A N 1
ATOM 739 C CA . GLU A 1 93 ? 22.045 0.691 -19.017 1.00 86.25 93 GLU A CA 1
ATOM 740 C C . GLU A 1 93 ? 21.897 0.592 -20.543 1.00 86.25 93 GLU A C 1
ATOM 742 O O . GLU A 1 93 ? 22.900 0.503 -21.256 1.00 86.25 93 GLU A O 1
ATOM 747 N N . TYR A 1 94 ? 20.680 0.716 -21.077 1.00 80.50 94 TYR A N 1
ATOM 748 C CA . TYR A 1 94 ? 20.439 0.681 -22.522 1.00 80.50 94 TYR A CA 1
ATOM 749 C C . TYR A 1 94 ? 21.162 1.816 -23.263 1.00 80.50 94 TYR A C 1
ATOM 751 O O . TYR A 1 94 ? 21.807 1.588 -24.289 1.00 80.50 94 TYR A O 1
ATOM 759 N N . ASN A 1 95 ? 21.130 3.035 -22.717 1.00 82.94 95 ASN A N 1
ATOM 760 C CA . ASN A 1 95 ? 21.829 4.181 -23.302 1.00 82.94 95 ASN A CA 1
ATOM 761 C C . ASN A 1 95 ? 23.353 4.019 -23.278 1.00 82.94 95 ASN A C 1
ATOM 763 O O . ASN A 1 95 ? 24.039 4.480 -24.194 1.00 82.94 95 ASN A O 1
ATOM 767 N N . SER A 1 96 ? 23.898 3.366 -22.247 1.00 85.81 96 SER A N 1
ATOM 768 C CA . SER A 1 96 ? 25.333 3.079 -22.173 1.00 85.81 96 SER A CA 1
ATOM 769 C C . SER A 1 96 ? 25.780 2.128 -23.289 1.00 85.81 96 SER A C 1
ATOM 771 O O . SER A 1 96 ? 26.7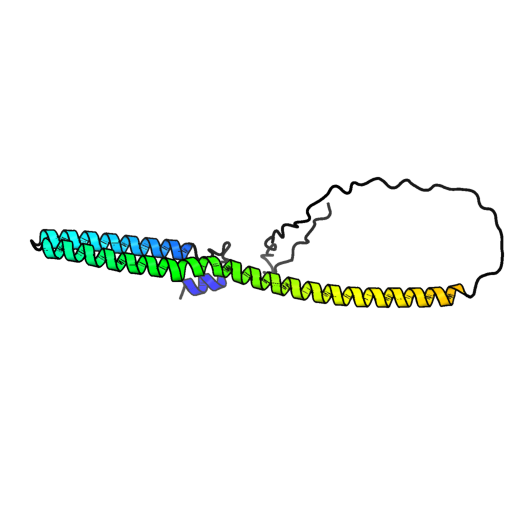65 2.411 -23.973 1.00 85.81 96 SER A O 1
ATOM 773 N N . LEU A 1 97 ? 24.991 1.080 -23.552 1.00 87.06 97 LEU A N 1
ATOM 774 C CA . LEU A 1 97 ? 25.234 0.124 -24.633 1.00 87.06 97 LEU A CA 1
ATOM 775 C C . LEU A 1 97 ? 25.116 0.790 -26.008 1.00 87.06 97 LEU A C 1
ATOM 777 O O . LEU A 1 97 ? 25.950 0.562 -26.885 1.00 87.06 97 LEU A O 1
ATOM 781 N N . LEU A 1 98 ? 24.121 1.663 -26.192 1.00 84.69 98 LEU A N 1
ATOM 782 C CA . LEU A 1 98 ? 23.939 2.389 -27.448 1.00 84.69 98 LEU A CA 1
ATOM 783 C C . LEU A 1 98 ? 25.173 3.245 -27.775 1.00 84.69 98 LEU A C 1
ATOM 785 O O . LEU A 1 98 ? 25.725 3.145 -28.872 1.00 84.69 98 LEU A O 1
ATOM 789 N N . ARG A 1 99 ? 25.682 4.003 -26.795 1.00 82.38 99 ARG A N 1
ATOM 790 C CA . ARG A 1 99 ? 26.889 4.833 -26.954 1.00 82.38 99 ARG A CA 1
ATOM 791 C C . ARG A 1 99 ? 28.128 4.016 -27.310 1.00 82.38 99 ARG A C 1
ATOM 793 O O . ARG A 1 99 ? 28.950 4.477 -28.105 1.00 82.38 99 ARG A O 1
ATOM 800 N N . GLU A 1 100 ? 28.277 2.815 -26.756 1.00 84.81 100 GLU A N 1
ATOM 801 C CA . GLU A 1 100 ? 29.380 1.915 -27.105 1.00 84.81 100 GLU A CA 1
ATOM 802 C C . GLU A 1 100 ? 29.287 1.463 -28.571 1.00 84.81 100 GLU A C 1
ATOM 804 O O . GLU A 1 100 ? 30.278 1.519 -29.306 1.00 84.81 100 GLU A O 1
ATOM 809 N N . THR A 1 101 ? 28.087 1.110 -29.042 1.00 80.50 101 THR A N 1
ATOM 810 C CA . THR A 1 101 ? 27.877 0.713 -30.444 1.00 80.50 101 THR A CA 1
ATOM 811 C C . THR A 1 101 ? 28.074 1.864 -31.433 1.00 80.50 101 THR A C 1
ATOM 813 O O . THR A 1 101 ? 28.707 1.671 -32.473 1.00 80.50 101 THR A O 1
ATOM 816 N N . GLU A 1 102 ? 27.620 3.078 -31.108 1.00 80.50 102 GLU A N 1
ATOM 817 C CA . GLU A 1 102 ? 27.853 4.274 -31.929 1.00 80.50 102 GLU A CA 1
ATOM 818 C C . GLU A 1 102 ? 29.344 4.623 -32.003 1.00 80.50 102 GLU A C 1
ATOM 820 O O . GLU A 1 102 ? 29.878 4.921 -33.079 1.00 80.50 102 GLU A O 1
ATOM 825 N N . SER A 1 103 ? 30.049 4.503 -30.876 1.00 79.38 103 SER A N 1
ATOM 826 C CA . SER A 1 103 ? 31.501 4.679 -30.812 1.00 79.38 103 SER A CA 1
ATOM 827 C C . SER A 1 103 ? 32.217 3.651 -31.693 1.00 79.38 103 SER A C 1
ATOM 829 O O . SER A 1 103 ? 33.083 4.017 -32.487 1.00 79.38 103 SER A O 1
ATOM 831 N N . ALA A 1 104 ? 31.815 2.379 -31.651 1.00 74.56 104 ALA A N 1
ATOM 832 C CA . ALA A 1 104 ? 32.378 1.343 -32.514 1.00 74.56 104 ALA A CA 1
ATOM 833 C C . ALA A 1 104 ? 32.101 1.606 -34.008 1.00 74.56 104 ALA A C 1
ATOM 835 O O . ALA A 1 104 ? 33.001 1.469 -34.843 1.00 74.56 104 ALA A O 1
ATOM 836 N N . HIS A 1 105 ? 30.888 2.041 -34.358 1.00 71.38 105 HIS A N 1
ATOM 837 C CA . HIS A 1 105 ? 30.514 2.351 -35.739 1.00 71.38 105 HIS A CA 1
ATOM 838 C C . 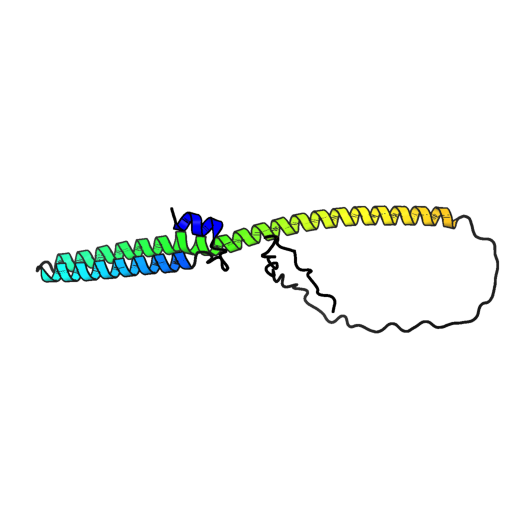HIS A 1 105 ? 31.236 3.582 -36.301 1.00 71.38 105 HIS A C 1
ATOM 840 O O . HIS A 1 105 ? 31.635 3.566 -37.469 1.00 71.38 105 HIS A O 1
ATOM 846 N N . SER A 1 106 ? 31.452 4.627 -35.497 1.00 75.38 106 SER A N 1
ATOM 847 C CA . SER A 1 106 ? 32.228 5.802 -35.924 1.00 75.38 106 SER A CA 1
ATOM 848 C C . SER A 1 106 ? 33.684 5.438 -36.240 1.00 75.38 106 SER A C 1
ATOM 850 O O . SER A 1 106 ? 34.193 5.816 -37.295 1.00 75.38 106 SER A O 1
ATOM 852 N N . ILE A 1 107 ? 34.310 4.583 -35.420 1.00 73.56 107 ILE A N 1
ATOM 853 C CA . ILE A 1 107 ? 35.671 4.075 -35.653 1.00 73.56 107 ILE A CA 1
ATOM 854 C C . ILE A 1 107 ? 35.752 3.272 -36.962 1.00 73.56 107 ILE A C 1
ATOM 856 O O . ILE A 1 107 ? 36.727 3.392 -37.711 1.00 73.56 107 ILE A O 1
ATOM 860 N N . VAL A 1 108 ? 34.744 2.448 -37.264 1.00 71.81 108 VAL A N 1
ATOM 861 C CA . VAL A 1 108 ? 34.688 1.681 -38.522 1.00 71.81 108 VAL A CA 1
ATOM 862 C C . VAL A 1 108 ? 34.506 2.608 -39.727 1.00 71.81 108 VAL A C 1
ATOM 864 O O . VAL A 1 108 ? 35.229 2.469 -40.717 1.00 71.81 108 VAL A O 1
ATOM 867 N N . ASN A 1 109 ? 33.609 3.593 -39.635 1.00 70.00 109 ASN A N 1
ATOM 868 C CA . ASN A 1 109 ? 33.374 4.564 -40.704 1.00 70.00 109 ASN A CA 1
ATOM 869 C C . ASN A 1 109 ? 34.607 5.426 -41.003 1.00 70.00 109 ASN A C 1
ATOM 871 O O . ASN A 1 109 ? 34.913 5.676 -42.172 1.00 70.00 109 ASN A O 1
ATOM 875 N N . ASP A 1 110 ? 35.350 5.845 -39.981 1.00 71.69 110 ASP A N 1
ATOM 876 C CA . ASP A 1 110 ? 36.577 6.621 -40.166 1.00 71.69 110 ASP A CA 1
ATOM 877 C C . ASP A 1 110 ? 37.681 5.791 -40.830 1.00 71.69 110 ASP A C 1
ATOM 879 O O . ASP A 1 110 ? 38.346 6.266 -41.758 1.00 71.69 110 ASP A O 1
ATOM 883 N N . LYS A 1 111 ? 37.821 4.513 -40.453 1.00 71.62 111 LYS A N 1
ATOM 884 C CA . LYS A 1 111 ? 38.727 3.580 -41.143 1.00 71.62 111 LYS A CA 1
ATOM 885 C C . LYS A 1 111 ? 38.333 3.393 -42.608 1.00 71.62 111 LYS A C 1
ATOM 887 O O . LYS A 1 111 ? 39.204 3.409 -43.479 1.00 71.62 111 LYS A O 1
ATOM 892 N N . GLN A 1 112 ? 37.041 3.264 -42.900 1.00 68.25 112 GLN A N 1
ATOM 893 C CA . GLN A 1 112 ? 36.543 3.084 -44.263 1.00 68.25 112 GLN A CA 1
ATOM 894 C C . GLN A 1 112 ? 36.761 4.333 -45.135 1.00 68.25 112 GLN A C 1
ATOM 896 O O . GLN A 1 112 ? 37.229 4.215 -46.270 1.00 68.25 112 GLN A O 1
ATOM 901 N N . LYS A 1 113 ? 36.525 5.538 -44.598 1.00 67.94 113 LYS A N 1
ATOM 902 C CA . LYS A 1 113 ? 36.853 6.806 -45.277 1.00 67.94 113 LYS A CA 1
ATOM 903 C C . LYS A 1 113 ? 38.355 6.955 -45.528 1.00 67.94 113 LYS A C 1
ATOM 905 O O . LYS A 1 113 ? 38.751 7.437 -46.591 1.00 67.94 113 LYS A O 1
ATOM 910 N N . GLY A 1 114 ? 39.193 6.525 -44.582 1.00 68.44 114 GLY A N 1
ATOM 911 C CA . GLY A 1 114 ? 40.649 6.490 -44.743 1.00 68.44 114 GLY A CA 1
ATOM 912 C C . GLY A 1 114 ? 41.088 5.584 -45.897 1.00 68.44 114 GLY A C 1
ATOM 913 O O . GLY A 1 114 ? 41.857 6.010 -46.761 1.00 68.44 114 GLY A O 1
ATOM 914 N N . TRP A 1 115 ? 40.528 4.373 -45.975 1.00 65.94 115 TRP A N 1
ATOM 915 C CA . TRP A 1 115 ? 40.763 3.442 -47.084 1.00 65.94 115 TRP A CA 1
ATOM 916 C C . TRP A 1 115 ? 40.308 4.003 -48.438 1.00 65.94 115 TRP A C 1
ATOM 918 O O . TRP A 1 115 ? 41.049 3.908 -49.416 1.00 65.94 115 TRP A O 1
ATOM 928 N N . GLN A 1 116 ? 39.139 4.649 -48.508 1.00 63.78 116 GLN A N 1
ATOM 929 C CA . GLN A 1 116 ? 38.653 5.268 -49.747 1.00 63.78 116 GLN A CA 1
ATOM 930 C C . GLN A 1 116 ? 39.534 6.435 -50.218 1.00 63.78 116 GLN A C 1
ATOM 932 O O . GLN A 1 116 ? 39.823 6.532 -51.411 1.00 63.78 116 GLN A O 1
ATOM 937 N N . ARG A 1 117 ? 40.035 7.283 -49.305 1.00 61.09 117 ARG A N 1
ATOM 938 C CA . ARG A 1 117 ? 41.021 8.324 -49.660 1.00 61.09 117 ARG A CA 1
ATOM 939 C C . ARG A 1 117 ? 42.328 7.728 -50.169 1.00 61.09 117 ARG A C 1
ATOM 941 O O . ARG A 1 117 ? 42.903 8.266 -51.111 1.00 61.09 117 ARG A O 1
ATOM 948 N N . SER A 1 118 ? 42.778 6.623 -49.574 1.00 60.28 118 SER A N 1
ATOM 949 C CA . SER A 1 118 ? 43.991 5.932 -50.012 1.00 60.28 118 SER A CA 1
ATOM 950 C C . SER A 1 118 ? 43.835 5.263 -51.379 1.00 60.28 118 SER A C 1
ATOM 952 O O . SER A 1 118 ? 44.819 5.156 -52.100 1.00 60.28 118 SER A O 1
ATOM 954 N N . GLN A 1 119 ? 42.637 4.817 -51.765 1.00 58.88 119 GLN A N 1
ATOM 955 C CA . GLN A 1 119 ? 42.409 4.298 -53.116 1.00 58.88 119 GLN A CA 1
ATOM 956 C C . GLN A 1 119 ? 42.291 5.417 -54.154 1.00 58.88 119 GLN A C 1
ATOM 958 O O . GLN A 1 119 ? 42.894 5.309 -55.218 1.00 58.88 119 GLN A O 1
ATOM 963 N N . ALA A 1 120 ? 41.600 6.518 -53.834 1.00 57.47 120 ALA A N 1
ATOM 964 C CA . ALA A 1 120 ? 41.472 7.669 -54.732 1.00 57.47 120 ALA A CA 1
ATOM 965 C C . ALA A 1 120 ? 42.822 8.346 -55.047 1.00 57.47 120 ALA A C 1
ATOM 967 O O . ALA A 1 120 ? 43.019 8.851 -56.151 1.00 57.47 120 ALA A O 1
ATOM 968 N N . SER A 1 121 ? 43.781 8.329 -54.113 1.00 57.50 121 SER A N 1
ATOM 969 C CA . SER A 1 121 ? 45.136 8.844 -54.359 1.00 57.50 121 SER A CA 1
ATOM 970 C C . SER A 1 121 ? 45.998 7.919 -55.230 1.00 57.50 121 SER A C 1
ATOM 972 O O . SER A 1 121 ? 46.923 8.400 -55.885 1.00 57.50 121 SER A O 1
ATOM 974 N N . ILE A 1 122 ? 45.689 6.617 -55.286 1.00 55.03 122 ILE A N 1
ATOM 975 C CA . ILE A 1 122 ? 46.387 5.643 -56.140 1.00 55.03 122 ILE A CA 1
ATOM 976 C C . ILE A 1 122 ? 45.846 5.695 -57.577 1.00 55.03 122 ILE A C 1
ATOM 978 O O . ILE A 1 122 ? 46.632 5.685 -58.522 1.00 55.03 122 ILE A O 1
ATOM 982 N N . THR A 1 123 ? 44.530 5.828 -57.770 1.00 53.78 123 THR A N 1
ATOM 983 C CA . THR A 1 123 ? 43.927 5.975 -59.111 1.00 53.78 123 THR A CA 1
ATOM 984 C C . THR A 1 123 ? 44.060 7.383 -59.698 1.00 53.78 123 THR A C 1
ATOM 986 O O . THR A 1 123 ? 44.094 7.527 -60.917 1.00 53.78 123 THR A O 1
ATOM 989 N N . GLY A 1 124 ? 44.228 8.422 -58.873 1.00 47.19 124 GLY A N 1
ATOM 990 C CA . GLY A 1 124 ? 44.421 9.806 -59.327 1.00 47.19 124 GLY A CA 1
ATOM 991 C C . GLY A 1 124 ? 45.793 10.127 -59.940 1.00 47.19 124 GLY A C 1
ATOM 992 O O . GLY A 1 124 ? 45.995 11.246 -60.402 1.00 47.19 124 GLY A O 1
ATOM 993 N N . ARG A 1 125 ? 46.749 9.184 -59.964 1.00 45.41 125 ARG A N 1
ATOM 994 C CA . ARG A 1 125 ? 48.109 9.413 -60.499 1.00 45.41 125 ARG A CA 1
ATOM 995 C C . ARG A 1 125 ? 48.339 8.889 -61.925 1.00 45.41 125 ARG A C 1
ATOM 997 O O . ARG A 1 125 ? 49.468 8.958 -62.400 1.00 45.41 125 ARG A O 1
ATOM 1004 N N . VAL A 1 126 ? 47.320 8.351 -62.604 1.00 49.38 126 VAL A N 1
ATOM 1005 C CA . VAL A 1 126 ? 47.506 7.663 -63.905 1.00 49.38 126 VAL A CA 1
ATOM 1006 C C . VAL A 1 126 ? 46.751 8.299 -65.080 1.00 49.38 126 VAL A C 1
ATOM 1008 O O . VAL A 1 126 ? 46.968 7.903 -66.218 1.00 49.38 126 VAL A O 1
ATOM 1011 N N . MET A 1 127 ? 45.948 9.347 -64.889 1.00 52.09 127 MET A N 1
ATOM 1012 C CA . MET A 1 127 ? 45.310 10.028 -66.024 1.00 52.09 127 MET A CA 1
ATOM 1013 C C . MET A 1 127 ? 45.429 11.543 -65.915 1.00 52.09 127 MET A C 1
ATOM 1015 O O . MET A 1 127 ? 44.548 12.217 -65.398 1.00 52.09 127 MET A O 1
ATOM 1019 N N . ASN A 1 128 ? 46.536 12.064 -66.443 1.00 44.84 128 ASN A N 1
ATOM 1020 C CA . ASN A 1 128 ? 46.597 13.419 -66.975 1.00 44.84 128 ASN A CA 1
ATOM 1021 C C . ASN A 1 128 ? 47.273 13.334 -68.351 1.00 44.84 128 ASN A C 1
ATOM 1023 O O . ASN A 1 128 ? 48.494 13.393 -68.471 1.00 44.84 128 ASN A O 1
ATOM 1027 N N . SER A 1 129 ? 46.463 13.100 -69.381 1.00 45.50 129 SER A N 1
ATOM 1028 C CA . SER A 1 129 ? 46.822 13.369 -70.771 1.00 45.50 129 SER A CA 1
ATOM 1029 C C . SER A 1 129 ? 45.726 14.254 -71.339 1.00 45.50 129 SER A C 1
ATOM 1031 O O . SER A 1 129 ? 44.565 13.847 -71.421 1.00 45.50 129 SER A O 1
ATOM 1033 N N . ASP A 1 130 ? 46.125 15.478 -71.650 1.00 46.62 130 ASP A N 1
ATOM 1034 C CA . ASP A 1 130 ? 45.299 16.576 -72.117 1.00 46.62 130 ASP A CA 1
ATOM 1035 C C . ASP A 1 130 ? 44.391 16.175 -73.279 1.00 46.62 130 ASP A C 1
ATOM 1037 O O . ASP A 1 130 ? 44.857 15.743 -74.329 1.00 46.62 130 ASP A O 1
ATOM 1041 N N . THR A 1 131 ? 43.088 16.397 -73.124 1.00 44.78 131 THR A N 1
ATOM 1042 C CA . THR A 1 131 ? 42.201 16.664 -74.260 1.00 44.78 131 THR A CA 1
ATOM 1043 C C . THR A 1 131 ? 41.147 17.679 -73.841 1.00 44.78 131 THR A C 1
ATOM 1045 O O . THR A 1 131 ? 40.201 17.402 -73.107 1.00 44.78 131 THR A O 1
ATOM 1048 N N . SER A 1 132 ? 41.349 18.903 -74.314 1.00 46.19 132 SER A N 1
ATOM 1049 C CA . SER A 1 132 ? 40.359 19.964 -74.341 1.00 46.19 132 SER A CA 1
ATOM 1050 C C . SER A 1 132 ? 39.209 19.567 -75.269 1.00 46.19 132 SER A C 1
ATOM 1052 O O . SER A 1 132 ? 39.404 19.322 -76.457 1.00 46.19 132 SER A O 1
ATOM 1054 N N . SER A 1 133 ? 37.982 19.540 -74.751 1.00 39.00 133 SER A N 1
ATOM 1055 C CA . SER A 1 133 ? 36.798 19.638 -75.602 1.00 39.00 133 SER A CA 1
ATOM 1056 C C . SER A 1 133 ? 35.700 20.442 -74.914 1.00 39.00 133 SER A C 1
ATOM 1058 O O . SER A 1 133 ? 35.375 20.270 -73.742 1.00 39.00 133 SER A O 1
ATOM 1060 N N . VAL A 1 134 ? 35.211 21.405 -75.684 1.00 47.06 134 VAL A N 1
ATOM 1061 C CA . VAL A 1 134 ? 34.135 22.344 -75.393 1.00 47.06 134 VAL A CA 1
ATOM 1062 C C . VAL A 1 134 ? 32.804 21.590 -75.424 1.00 47.06 134 VAL A C 1
ATOM 1064 O O . VAL A 1 134 ? 32.524 20.894 -76.396 1.00 47.06 134 VAL A O 1
ATOM 1067 N N . GLY A 1 135 ? 31.974 21.750 -74.390 1.00 36.84 135 GLY A N 1
ATOM 1068 C CA . GLY A 1 135 ? 30.658 21.114 -74.294 1.00 36.84 135 GLY A CA 1
ATOM 1069 C C . GLY A 1 135 ? 29.630 22.003 -73.593 1.00 36.84 135 GLY A C 1
ATOM 1070 O O . GLY A 1 135 ? 29.700 22.224 -72.388 1.00 36.84 135 GLY A O 1
ATOM 1071 N N . MET A 1 136 ? 28.692 22.524 -74.383 1.00 35.09 136 MET A N 1
ATOM 1072 C CA . MET A 1 136 ? 27.513 23.306 -74.000 1.00 35.09 136 MET A CA 1
ATOM 1073 C C . MET A 1 136 ? 26.513 22.499 -73.147 1.00 35.09 136 MET A C 1
ATOM 1075 O O . MET A 1 136 ? 26.180 21.381 -73.509 1.00 35.09 136 MET A O 1
ATOM 1079 N N . GLY A 1 137 ? 26.014 23.146 -72.082 1.00 41.75 137 GLY A N 1
ATOM 1080 C CA . GLY A 1 137 ? 24.671 23.104 -71.467 1.00 41.75 137 GLY A CA 1
ATOM 1081 C C . GLY A 1 137 ? 23.884 21.792 -71.305 1.00 41.75 137 GLY A C 1
ATOM 1082 O O . GLY A 1 137 ? 23.662 21.088 -72.274 1.00 41.75 137 GLY A O 1
ATOM 1083 N N . ILE A 1 138 ? 23.316 21.575 -70.104 1.00 39.66 138 ILE A N 1
ATOM 1084 C CA . ILE A 1 138 ? 21.903 21.200 -69.843 1.00 39.66 138 ILE A CA 1
ATOM 1085 C C . ILE A 1 138 ? 21.634 21.192 -68.315 1.00 39.66 138 ILE A C 1
ATOM 1087 O O . ILE A 1 138 ? 22.345 20.560 -67.544 1.00 39.66 138 ILE A O 1
ATOM 1091 N N . GLY A 1 139 ? 20.594 21.940 -67.920 1.00 37.72 139 GLY A N 1
ATOM 1092 C CA . GLY A 1 139 ? 19.711 21.826 -66.743 1.00 37.72 139 GLY A CA 1
ATOM 1093 C C . GLY A 1 139 ? 20.206 21.253 -65.405 1.00 37.72 139 GLY A C 1
ATOM 1094 O O . GLY A 1 139 ? 20.260 20.041 -65.227 1.00 37.72 139 GLY A O 1
ATOM 1095 N N . GLN A 1 140 ? 20.344 22.120 -64.394 1.00 42.53 140 GLN A N 1
ATOM 1096 C CA . GLN A 1 140 ? 20.207 21.727 -62.984 1.00 42.53 140 GLN A CA 1
ATOM 1097 C C . GLN A 1 140 ? 18.752 21.933 -62.519 1.00 42.53 140 GLN A C 1
ATOM 1099 O O . GLN A 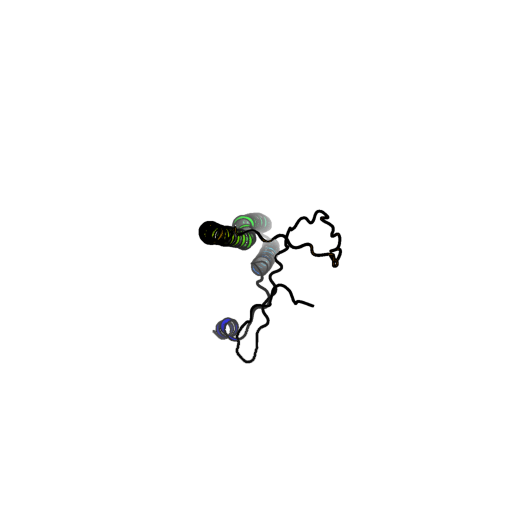1 140 ? 18.232 23.045 -62.658 1.00 42.53 140 GLN A O 1
ATOM 1104 N N . PRO A 1 141 ? 18.076 20.926 -61.937 1.00 43.31 141 PRO A N 1
ATOM 1105 C CA . PRO A 1 141 ? 16.821 21.150 -61.236 1.00 43.31 141 PRO A CA 1
ATOM 1106 C C . PRO A 1 141 ? 17.082 21.796 -59.868 1.00 43.31 141 PRO A C 1
ATOM 1108 O O . PRO A 1 141 ? 17.887 21.320 -59.068 1.00 43.31 141 PRO A O 1
ATOM 1111 N N . ARG A 1 142 ? 16.359 22.890 -59.598 1.00 48.62 142 ARG A N 1
ATOM 1112 C CA . ARG A 1 142 ? 16.202 23.489 -58.266 1.00 48.62 142 ARG A CA 1
ATOM 1113 C C . ARG A 1 142 ? 15.645 22.437 -57.305 1.00 48.62 142 ARG A C 1
ATOM 1115 O O . ARG A 1 142 ? 14.498 22.027 -57.467 1.00 48.62 142 ARG A O 1
ATOM 1122 N N . LEU A 1 143 ? 16.416 22.068 -56.284 1.00 43.88 143 LEU A N 1
ATOM 1123 C CA . LEU A 1 143 ? 15.873 21.410 -55.099 1.00 43.88 143 LEU A CA 1
ATOM 1124 C C . LEU A 1 143 ? 15.481 22.445 -54.047 1.00 43.88 143 LEU A C 1
ATOM 1126 O O . LEU A 1 143 ? 16.123 23.477 -53.850 1.00 43.88 143 LEU A O 1
ATOM 1130 N N . LEU A 1 144 ? 14.333 22.147 -53.460 1.00 40.00 144 LEU A N 1
ATOM 1131 C CA . LEU A 1 144 ? 13.519 22.974 -52.598 1.00 40.00 144 LEU A CA 1
ATOM 1132 C C . LEU A 1 144 ? 14.190 23.290 -51.258 1.00 40.00 144 LEU A C 1
ATOM 1134 O O . LEU A 1 144 ? 14.820 22.458 -50.614 1.00 40.00 144 LEU A O 1
ATOM 1138 N N . ARG A 1 145 ? 13.933 24.525 -50.838 1.00 43.81 145 ARG A N 1
ATOM 1139 C CA . ARG A 1 145 ? 13.899 25.030 -49.467 1.00 43.81 145 ARG A CA 1
ATOM 1140 C C . ARG A 1 145 ? 13.137 24.071 -48.536 1.00 43.81 145 ARG A C 1
ATOM 1142 O O . ARG A 1 145 ? 11.973 23.815 -48.803 1.00 43.81 145 ARG A O 1
ATOM 1149 N N . ASN A 1 146 ? 13.750 23.674 -47.422 1.00 37.25 146 ASN A N 1
ATOM 1150 C CA . ASN A 1 146 ? 13.084 23.263 -46.175 1.00 37.25 146 ASN A CA 1
ATOM 1151 C C . ASN A 1 146 ? 13.928 23.845 -45.026 1.00 37.25 146 ASN A C 1
ATOM 1153 O O . ASN A 1 146 ? 15.117 23.571 -44.938 1.00 37.25 146 ASN A O 1
ATOM 1157 N N . HIS A 1 147 ? 13.476 24.910 -44.359 1.00 43.72 147 HIS A N 1
ATOM 1158 C CA . HIS A 1 147 ? 12.805 24.822 -43.053 1.00 43.72 147 HIS A CA 1
ATOM 1159 C C . HIS A 1 147 ? 13.577 23.951 -42.054 1.00 43.72 147 HIS A C 1
ATOM 1161 O O . HIS A 1 147 ? 13.232 22.803 -41.825 1.00 43.72 147 HIS A O 1
ATOM 1167 N N . SER A 1 148 ? 14.598 24.538 -41.428 1.00 38.84 148 SER A N 1
ATOM 1168 C CA . SER A 1 148 ? 15.011 24.166 -40.076 1.00 38.84 148 SER A CA 1
ATOM 1169 C C . SER A 1 148 ? 14.333 25.141 -39.110 1.00 38.84 148 SER A C 1
ATOM 1171 O O . SER A 1 148 ? 14.921 26.141 -38.687 1.00 38.84 148 SER A O 1
ATOM 1173 N N . GLY A 1 149 ? 13.040 24.902 -38.877 1.00 37.28 149 GLY A N 1
ATOM 1174 C CA . GLY A 1 149 ? 12.415 25.285 -37.618 1.00 37.28 149 GLY A CA 1
ATOM 1175 C C . GLY A 1 149 ? 13.073 24.465 -36.512 1.00 37.28 149 GLY A C 1
ATOM 1176 O O . GLY A 1 149 ? 13.494 23.336 -36.755 1.00 37.28 149 GLY A O 1
ATOM 1177 N N . GLY A 1 150 ? 13.258 25.077 -35.347 1.00 47.12 150 GLY A N 1
ATOM 1178 C CA . GLY A 1 150 ? 13.730 24.363 -34.172 1.00 47.12 150 GLY A CA 1
ATOM 1179 C C . GLY A 1 150 ? 12.679 23.347 -33.761 1.00 47.12 150 GLY A C 1
ATOM 1180 O O . GLY A 1 150 ? 11.600 23.750 -33.337 1.00 47.12 150 GLY A O 1
ATOM 1181 N N . ASP A 1 151 ? 13.011 22.071 -33.902 1.00 41.66 151 ASP A N 1
ATOM 1182 C CA . ASP A 1 151 ? 12.286 20.984 -33.270 1.00 41.66 151 ASP A CA 1
ATOM 1183 C C . ASP A 1 151 ? 13.156 20.465 -32.128 1.00 41.66 151 ASP A C 1
ATOM 1185 O O . ASP A 1 151 ? 14.287 20.005 -32.289 1.00 41.66 151 ASP A O 1
ATOM 1189 N N . ASP A 1 152 ? 12.614 20.676 -30.940 1.00 46.94 152 ASP A N 1
ATOM 1190 C CA . ASP A 1 152 ? 13.002 20.066 -29.687 1.00 46.94 152 ASP A CA 1
ATOM 1191 C C . ASP A 1 152 ? 12.683 18.564 -29.839 1.00 46.94 152 ASP A C 1
ATOM 1193 O O 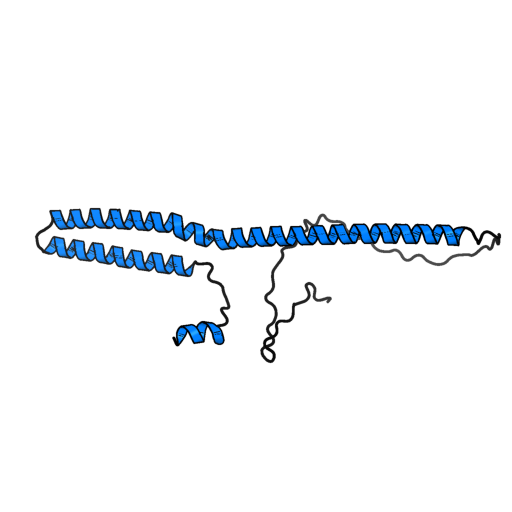. ASP A 1 152 ? 11.572 18.131 -29.525 1.00 46.94 152 ASP A O 1
ATOM 1197 N N . ASP A 1 153 ? 13.621 17.789 -30.409 1.00 48.22 153 ASP A N 1
ATOM 1198 C CA . ASP A 1 153 ? 13.578 16.320 -30.576 1.00 48.22 153 ASP A CA 1
ATOM 1199 C C . ASP A 1 153 ? 13.637 15.616 -29.203 1.00 48.22 153 ASP A C 1
ATOM 1201 O O . ASP A 1 153 ? 14.497 14.793 -28.885 1.00 48.22 153 ASP A O 1
ATOM 1205 N N . SER A 1 154 ? 12.678 15.942 -28.345 1.00 48.72 154 SER A N 1
ATOM 1206 C CA . SER A 1 154 ? 12.226 15.058 -27.287 1.00 48.72 154 SER A CA 1
ATOM 1207 C C . SER A 1 154 ? 11.324 14.012 -27.936 1.00 48.72 154 SER A C 1
ATOM 1209 O O . SER A 1 154 ? 10.098 14.064 -27.844 1.00 48.72 154 SER A O 1
ATOM 1211 N N . ASP A 1 155 ? 11.948 13.069 -28.646 1.00 48.72 155 ASP A N 1
ATOM 1212 C CA . ASP A 1 155 ? 11.289 11.862 -29.131 1.00 48.72 155 ASP A CA 1
ATOM 1213 C C . ASP A 1 155 ? 10.648 11.155 -27.930 1.00 48.72 155 ASP A C 1
ATOM 1215 O O . ASP A 1 155 ? 11.294 10.480 -27.126 1.00 48.72 155 ASP A O 1
ATOM 1219 N N . TYR A 1 156 ? 9.341 11.355 -27.766 1.00 43.62 156 TYR A N 1
ATOM 1220 C CA . TYR A 1 156 ? 8.535 10.611 -26.816 1.00 43.62 156 TYR A CA 1
ATOM 1221 C C . TYR A 1 156 ? 8.542 9.148 -27.265 1.00 43.62 156 TYR A C 1
ATOM 1223 O O . TYR A 1 156 ? 7.794 8.758 -28.164 1.00 43.62 156 TYR A O 1
ATOM 1231 N N . TYR A 1 157 ? 9.375 8.328 -26.621 1.00 49.19 157 TYR A N 1
ATOM 1232 C CA . TYR A 1 157 ? 9.391 6.875 -26.778 1.00 49.19 157 TYR A CA 1
ATOM 1233 C C . TYR A 1 157 ? 8.063 6.280 -26.291 1.00 49.19 157 TYR A C 1
ATOM 1235 O O . TYR A 1 157 ? 7.926 5.794 -25.169 1.00 49.19 157 TYR A O 1
ATOM 1243 N N . LEU A 1 158 ? 7.034 6.331 -27.136 1.00 50.12 158 LEU A N 1
ATOM 1244 C CA . LEU A 1 158 ? 5.757 5.697 -26.857 1.00 50.12 158 LEU A CA 1
ATOM 1245 C C . LEU A 1 158 ? 5.897 4.202 -27.158 1.00 50.12 158 LEU A C 1
ATOM 1247 O O . LEU A 1 158 ? 5.705 3.763 -28.293 1.00 50.12 158 LEU A O 1
ATOM 1251 N N . TYR A 1 159 ? 6.243 3.413 -26.140 1.00 52.84 159 TYR A N 1
ATOM 1252 C CA . TYR A 1 159 ? 6.287 1.957 -26.253 1.00 52.84 159 TYR A CA 1
ATOM 1253 C C . TYR A 1 159 ? 4.892 1.438 -26.631 1.00 52.84 159 TYR A C 1
ATOM 1255 O O . TYR A 1 159 ? 3.962 1.437 -25.821 1.00 52.84 159 TYR A O 1
ATOM 1263 N N . ARG A 1 160 ? 4.706 1.035 -27.892 1.00 55.84 160 ARG A N 1
ATOM 1264 C CA . ARG A 1 160 ? 3.453 0.421 -28.347 1.00 55.84 160 ARG A CA 1
ATOM 1265 C C . ARG A 1 160 ? 3.528 -1.075 -28.092 1.00 55.84 160 ARG A C 1
ATOM 1267 O O . ARG A 1 160 ? 4.480 -1.724 -28.517 1.00 55.84 160 ARG A O 1
ATOM 1274 N N . GLN A 1 161 ? 2.512 -1.623 -27.423 1.00 62.47 161 GLN A N 1
ATOM 1275 C CA . GLN A 1 161 ? 2.408 -3.070 -27.244 1.00 62.47 161 GLN A CA 1
ATOM 1276 C C . GLN A 1 161 ? 2.456 -3.770 -28.616 1.00 62.47 161 GLN A C 1
ATOM 1278 O O . GLN A 1 161 ? 1.733 -3.352 -29.527 1.00 62.47 161 GLN A O 1
ATOM 1283 N N . PRO A 1 162 ? 3.300 -4.805 -28.783 1.00 66.44 162 PRO A N 1
ATOM 1284 C CA . PRO A 1 162 ? 3.367 -5.559 -30.025 1.00 66.44 162 PRO A CA 1
ATOM 1285 C C . PRO A 1 162 ? 2.053 -6.307 -30.265 1.00 66.44 162 PRO A C 1
ATOM 1287 O O . PRO A 1 162 ? 1.406 -6.781 -29.327 1.00 66.44 162 PRO A O 1
ATOM 1290 N N . ASP A 1 163 ? 1.666 -6.435 -31.533 1.00 70.31 163 ASP A N 1
ATOM 1291 C CA . ASP A 1 163 ? 0.485 -7.210 -31.898 1.00 70.31 163 ASP A CA 1
ATOM 1292 C C . ASP A 1 163 ? 0.775 -8.704 -31.678 1.00 70.31 163 ASP A C 1
ATOM 1294 O O . ASP A 1 163 ? 1.719 -9.267 -32.241 1.00 70.31 163 ASP A O 1
ATOM 1298 N N . LEU A 1 164 ? -0.041 -9.346 -30.837 1.00 69.25 164 LEU A N 1
ATOM 1299 C CA . LEU A 1 164 ? 0.049 -10.778 -30.563 1.00 69.25 164 LEU A CA 1
ATOM 1300 C C . LEU A 1 164 ? -0.669 -11.563 -31.663 1.00 69.25 164 LEU A C 1
ATOM 1302 O O . LEU A 1 164 ? -1.893 -11.463 -31.815 1.00 69.25 164 LEU A O 1
ATOM 1306 N N . ASN A 1 165 ? 0.068 -12.408 -32.381 1.00 76.69 165 ASN A N 1
ATOM 1307 C CA . ASN A 1 165 ? -0.548 -13.373 -33.278 1.00 76.69 165 ASN A CA 1
ATOM 1308 C C . ASN A 1 165 ? -1.143 -14.531 -32.460 1.00 76.69 165 ASN A C 1
ATOM 1310 O O . ASN A 1 165 ? -0.417 -15.386 -31.965 1.00 76.69 165 ASN A O 1
ATOM 1314 N N . LYS A 1 166 ? -2.475 -14.594 -32.337 1.00 75.44 166 LYS A N 1
ATOM 1315 C CA . LYS A 1 166 ? -3.162 -15.625 -31.533 1.00 75.44 166 LYS A CA 1
ATOM 1316 C C . LYS A 1 166 ? -3.010 -17.052 -32.071 1.00 75.44 166 LYS A C 1
ATOM 1318 O O . LYS A 1 166 ? -3.233 -17.995 -31.322 1.00 75.44 166 LYS A O 1
ATOM 1323 N N . ALA A 1 167 ? -2.677 -17.214 -33.351 1.00 72.81 167 ALA A N 1
ATOM 1324 C CA . ALA A 1 167 ? -2.517 -18.533 -33.957 1.00 72.81 167 ALA A CA 1
ATOM 1325 C C . ALA A 1 167 ? -1.152 -19.155 -33.633 1.00 72.81 167 ALA A C 1
ATOM 1327 O O . ALA A 1 167 ? -1.063 -20.364 -33.450 1.00 72.81 167 ALA A O 1
ATOM 1328 N N . THR A 1 168 ? -0.102 -18.332 -33.546 1.00 82.81 168 THR A N 1
ATOM 1329 C CA . THR A 1 168 ? 1.275 -18.796 -33.305 1.00 82.81 168 THR A CA 1
ATOM 1330 C C . THR A 1 168 ? 1.801 -18.446 -31.916 1.00 82.81 168 THR A C 1
ATOM 1332 O O . THR A 1 168 ? 2.840 -18.957 -31.526 1.00 82.81 168 THR A O 1
ATOM 1335 N N . TRP A 1 169 ? 1.087 -17.603 -31.161 1.00 71.12 169 TRP A N 1
ATOM 1336 C CA . TRP A 1 169 ? 1.520 -17.029 -29.878 1.00 71.12 169 TRP A CA 1
ATOM 1337 C C . TRP A 1 169 ? 2.827 -16.230 -29.949 1.00 71.12 169 TRP A C 1
ATOM 1339 O O . TRP A 1 169 ? 3.444 -15.938 -28.928 1.00 71.12 169 TRP A O 1
ATOM 1349 N N . GLU A 1 170 ? 3.222 -15.814 -31.149 1.00 70.88 170 GLU A N 1
ATOM 1350 C CA . GLU A 1 170 ? 4.410 -14.999 -31.376 1.00 70.88 170 GLU A CA 1
ATOM 1351 C C . GLU A 1 170 ? 4.038 -13.513 -31.442 1.00 70.88 170 GLU A C 1
ATOM 1353 O O . GLU A 1 170 ? 2.999 -13.128 -31.995 1.00 70.88 170 GLU A O 1
ATOM 1358 N N . THR A 1 171 ? 4.904 -12.662 -30.896 1.00 70.38 171 THR A N 1
ATOM 1359 C CA . THR A 1 171 ? 4.819 -11.207 -31.033 1.00 70.38 171 THR A CA 1
ATOM 1360 C C . THR A 1 171 ? 5.715 -10.761 -32.181 1.00 70.38 171 THR A C 1
ATOM 1362 O O . THR A 1 171 ? 6.884 -11.135 -32.260 1.00 70.38 171 THR A O 1
ATOM 1365 N N . LYS A 1 172 ? 5.176 -9.953 -33.099 1.00 67.94 172 LYS A N 1
ATOM 1366 C CA . LYS A 1 172 ? 6.002 -9.283 -34.111 1.00 67.94 172 LYS A CA 1
ATOM 1367 C C . LYS A 1 172 ? 6.278 -7.852 -33.654 1.00 67.94 172 LYS A C 1
ATOM 1369 O O . LYS A 1 172 ? 5.324 -7.151 -33.306 1.00 67.94 172 LYS A O 1
ATOM 1374 N N . PRO A 1 173 ? 7.545 -7.401 -33.647 1.00 60.59 173 PRO A N 1
ATOM 1375 C CA . PRO A 1 173 ? 7.841 -6.002 -33.381 1.00 60.59 173 PRO A CA 1
ATOM 1376 C C . PRO A 1 173 ? 7.164 -5.139 -34.451 1.00 60.59 173 PRO A C 1
ATOM 1378 O O . PRO A 1 173 ? 7.245 -5.435 -35.646 1.00 60.59 173 PRO A O 1
ATOM 1381 N N . ARG A 1 174 ? 6.450 -4.093 -34.024 1.00 63.69 174 ARG A N 1
ATOM 1382 C CA . ARG A 1 174 ? 5.837 -3.131 -34.946 1.00 63.69 174 ARG A CA 1
ATOM 1383 C C . ARG A 1 174 ? 6.917 -2.156 -35.426 1.00 63.69 174 ARG A C 1
ATOM 1385 O O . ARG A 1 174 ? 7.628 -1.618 -34.578 1.00 63.69 174 ARG A O 1
ATOM 1392 N N . PRO A 1 175 ? 7.046 -1.905 -36.740 1.00 60.50 175 PRO A N 1
ATOM 1393 C CA . PRO A 1 175 ? 7.976 -0.899 -37.235 1.00 60.50 175 PRO A CA 1
ATOM 1394 C C . PRO A 1 175 ? 7.594 0.488 -36.701 1.00 60.50 175 PRO A C 1
ATOM 1396 O O . PRO A 1 175 ? 6.412 0.821 -36.594 1.00 60.50 175 PRO A O 1
ATOM 1399 N N . TYR A 1 176 ? 8.613 1.278 -36.352 1.00 55.38 176 TYR A N 1
ATOM 1400 C CA . TYR A 1 176 ? 8.481 2.588 -35.700 1.00 55.38 176 TYR A CA 1
ATOM 1401 C C . TYR A 1 176 ? 7.721 3.615 -36.553 1.00 55.38 176 TYR A C 1
ATOM 1403 O O . TYR A 1 176 ? 7.026 4.482 -36.030 1.00 55.38 176 TYR A O 1
ATOM 1411 N N . ARG A 1 177 ? 7.799 3.479 -37.879 1.00 54.66 177 ARG A N 1
ATOM 1412 C CA . ARG A 1 177 ? 7.151 4.351 -38.854 1.00 54.66 177 ARG A CA 1
ATOM 1413 C C . ARG A 1 177 ? 6.428 3.462 -39.861 1.00 54.66 177 ARG A C 1
ATOM 1415 O O . ARG A 1 177 ? 7.042 2.585 -40.462 1.00 54.66 177 ARG A O 1
ATOM 1422 N N . SER A 1 178 ? 5.116 3.633 -40.002 1.00 53.91 178 SER A N 1
ATOM 1423 C CA . SER A 1 178 ? 4.424 3.144 -41.192 1.00 53.91 178 SER A CA 1
ATOM 1424 C C . SER A 1 178 ? 4.711 4.160 -42.287 1.00 53.91 178 SER A C 1
ATOM 1426 O O . SER A 1 178 ? 4.179 5.270 -42.222 1.00 53.91 178 SER A O 1
ATOM 1428 N N . ASP A 1 179 ? 5.593 3.820 -43.222 1.00 52.38 179 ASP A N 1
ATOM 1429 C CA . ASP A 1 179 ? 5.790 4.631 -44.420 1.00 52.38 179 ASP A CA 1
ATOM 1430 C C . ASP A 1 179 ? 4.450 4.684 -45.163 1.00 52.38 179 ASP A C 1
ATOM 1432 O O . ASP A 1 179 ? 3.944 3.658 -45.622 1.00 52.38 179 ASP A O 1
ATOM 1436 N N . ASN A 1 180 ? 3.846 5.870 -45.179 1.00 45.16 180 ASN A N 1
ATOM 1437 C CA . ASN A 1 180 ? 2.602 6.187 -45.870 1.00 45.16 180 ASN A CA 1
ATOM 1438 C C . ASN A 1 180 ? 2.902 7.273 -46.899 1.00 45.16 180 ASN A C 1
ATOM 1440 O O . ASN A 1 180 ? 3.575 8.255 -46.506 1.00 45.16 180 ASN A O 1
#